Protein AF-A0A1D9LC52-F1 (afdb_monomer_lite)

pLDDT: mean 75.57, std 15.72, range [40.47, 97.75]

Structure (mmCIF, N/CA/C/O backbone):
data_AF-A0A1D9LC52-F1
#
_entry.id   AF-A0A1D9LC52-F1
#
loop_
_atom_site.group_PDB
_atom_site.id
_atom_site.type_symbol
_atom_site.label_atom_id
_atom_site.label_alt_id
_atom_site.label_comp_id
_atom_site.label_asym_id
_atom_site.label_entity_id
_atom_site.label_seq_id
_atom_site.pdbx_PDB_ins_code
_atom_site.Cartn_x
_atom_site.Cartn_y
_atom_site.Cartn_z
_atom_site.occupancy
_atom_site.B_iso_or_equiv
_atom_site.auth_seq_id
_atom_site.auth_comp_id
_atom_site.auth_asym_id
_atom_site.auth_atom_id
_atom_site.pdbx_PDB_model_num
ATOM 1 N N . MET A 1 1 ? 32.267 -0.295 -24.237 1.00 40.47 1 MET A N 1
ATOM 2 C CA . MET A 1 1 ? 31.781 0.027 -22.881 1.00 40.47 1 MET A CA 1
ATOM 3 C C . MET A 1 1 ? 30.298 0.299 -23.016 1.00 40.47 1 MET A C 1
ATOM 5 O O . MET A 1 1 ? 29.944 1.037 -23.922 1.00 40.47 1 MET A O 1
ATOM 9 N N . SER A 1 2 ? 29.444 -0.359 -22.236 1.00 44.84 2 SER A N 1
ATOM 10 C CA . SER A 1 2 ? 28.010 -0.056 -22.208 1.00 44.84 2 SER A CA 1
ATOM 11 C C . SER A 1 2 ? 27.821 1.276 -21.486 1.00 44.84 2 SER A C 1
ATOM 13 O O . SER A 1 2 ? 28.168 1.370 -20.308 1.00 44.84 2 SER A O 1
ATOM 15 N N . GLU A 1 3 ? 27.342 2.301 -22.184 1.00 54.25 3 GLU A N 1
ATOM 16 C CA . GLU A 1 3 ? 26.942 3.552 -21.539 1.00 54.25 3 GLU A CA 1
ATOM 17 C C . GLU A 1 3 ? 25.799 3.253 -20.554 1.00 54.25 3 GLU A C 1
ATOM 19 O O . GLU A 1 3 ? 24.853 2.544 -20.913 1.00 54.25 3 GLU A O 1
ATOM 24 N N . PRO A 1 4 ? 25.893 3.702 -19.291 1.00 54.44 4 PRO A N 1
ATOM 25 C CA . PRO A 1 4 ? 24.826 3.507 -18.327 1.00 54.44 4 PRO A CA 1
ATOM 26 C C . PRO A 1 4 ? 23.649 4.399 -18.724 1.00 54.44 4 PRO A C 1
ATOM 28 O O . PRO A 1 4 ? 23.706 5.618 -18.590 1.00 54.44 4 PRO A O 1
ATOM 31 N N . TYR A 1 5 ? 22.580 3.789 -19.226 1.00 56.09 5 TYR A N 1
ATOM 32 C CA . TYR A 1 5 ? 21.309 4.477 -19.419 1.00 56.09 5 TYR A CA 1
ATOM 33 C C . TYR A 1 5 ? 20.804 4.993 -18.066 1.00 56.09 5 TYR A C 1
ATOM 35 O O . TYR A 1 5 ? 20.662 4.210 -17.122 1.00 56.09 5 TYR A O 1
ATOM 43 N N . LEU A 1 6 ? 20.542 6.298 -17.958 1.00 60.00 6 LEU A N 1
ATOM 44 C CA . LEU A 1 6 ? 19.954 6.888 -16.761 1.00 60.00 6 LEU A CA 1
ATOM 45 C C . LEU A 1 6 ? 18.431 6.861 -16.922 1.00 60.00 6 LEU A C 1
ATOM 47 O O . LEU A 1 6 ? 17.854 7.527 -17.777 1.00 60.00 6 LEU A O 1
ATOM 51 N N . TYR A 1 7 ? 17.759 6.051 -16.114 1.00 64.31 7 TYR A N 1
ATOM 52 C CA . TYR A 1 7 ? 16.302 6.066 -16.038 1.00 64.31 7 TYR A CA 1
ATOM 53 C C . TYR A 1 7 ? 15.885 6.957 -14.873 1.00 64.31 7 TYR A C 1
ATOM 55 O O . TYR A 1 7 ? 16.354 6.757 -13.752 1.00 64.31 7 TYR A O 1
ATOM 63 N N . GLU A 1 8 ? 14.987 7.912 -15.116 1.00 67.88 8 GLU A N 1
ATOM 64 C CA . GLU A 1 8 ? 14.373 8.688 -14.036 1.00 67.88 8 GLU A CA 1
ATOM 65 C C . GLU A 1 8 ? 12.957 8.176 -13.760 1.00 67.88 8 GLU A C 1
ATOM 67 O O . GLU A 1 8 ? 12.157 7.958 -14.676 1.00 67.88 8 GLU A O 1
ATOM 72 N N . PHE A 1 9 ? 12.650 7.980 -12.475 1.00 75.44 9 PHE A N 1
ATOM 73 C CA . PHE A 1 9 ? 11.345 7.536 -11.993 1.00 75.44 9 PHE A CA 1
ATOM 74 C C . PHE A 1 9 ? 10.567 8.729 -11.433 1.00 75.44 9 PHE A C 1
ATOM 76 O O . PHE A 1 9 ? 10.908 9.290 -10.392 1.00 75.44 9 PHE A O 1
ATOM 83 N N . LEU A 1 10 ? 9.510 9.123 -12.132 1.00 71.31 10 LEU A N 1
ATOM 84 C CA . LEU A 1 10 ? 8.689 10.286 -11.816 1.00 71.31 10 LEU A CA 1
ATOM 85 C C . LEU A 1 10 ? 7.423 9.842 -11.087 1.00 71.31 10 LEU A C 1
ATOM 87 O O . LEU A 1 10 ? 6.560 9.194 -11.679 1.00 71.31 10 LEU A O 1
ATOM 91 N N . VAL A 1 11 ? 7.275 10.242 -9.824 1.00 76.19 11 VAL A N 1
ATOM 92 C CA . VAL A 1 11 ? 6.064 9.998 -9.024 1.00 76.19 11 VAL A CA 1
ATOM 93 C C . VAL A 1 11 ? 5.217 11.264 -8.971 1.00 76.19 11 VAL A C 1
ATOM 95 O O . VAL A 1 11 ? 5.698 12.334 -8.605 1.00 76.19 11 VAL A O 1
ATOM 98 N N . ARG A 1 12 ? 3.932 11.145 -9.309 1.00 68.94 12 ARG A N 1
ATOM 99 C CA . ARG A 1 12 ? 2.958 12.237 -9.231 1.00 68.94 12 ARG A CA 1
ATOM 100 C C . ARG A 1 12 ? 2.085 12.063 -7.996 1.00 68.94 12 ARG A C 1
ATOM 102 O O . ARG A 1 12 ? 1.341 11.092 -7.901 1.00 68.94 12 ARG A O 1
ATOM 109 N N . GLY A 1 13 ? 2.160 13.015 -7.071 1.00 57.62 13 GLY A N 1
ATOM 110 C CA . GLY A 1 13 ? 1.313 13.069 -5.879 1.00 57.62 13 GLY A CA 1
ATOM 111 C C . GLY A 1 13 ? 0.084 13.969 -6.041 1.00 57.62 13 GLY A C 1
ATOM 112 O O . GLY A 1 13 ? 0.033 14.835 -6.913 1.00 57.62 13 GLY A O 1
ATOM 113 N N . THR A 1 14 ? -0.892 13.771 -5.162 1.00 65.69 14 THR A N 1
ATOM 114 C CA . THR A 1 14 ? -2.066 14.617 -4.906 1.00 65.69 14 THR A CA 1
ATOM 115 C C . THR A 1 14 ? -2.318 14.667 -3.398 1.00 65.69 14 THR A C 1
ATOM 117 O O . THR A 1 14 ? -1.729 13.893 -2.645 1.00 65.69 14 THR A O 1
ATOM 120 N N . ALA A 1 15 ? -3.237 15.525 -2.947 1.00 67.31 15 ALA A N 1
ATOM 121 C CA . ALA A 1 15 ? -3.639 15.571 -1.538 1.00 67.31 15 ALA A CA 1
ATOM 122 C C . ALA A 1 15 ? -4.215 14.236 -1.014 1.00 67.31 15 ALA A C 1
ATOM 124 O O . ALA A 1 15 ? -4.201 14.005 0.190 1.00 67.31 15 ALA A O 1
ATOM 125 N N . ALA A 1 16 ? -4.693 13.357 -1.903 1.00 64.25 16 ALA A N 1
ATOM 126 C CA . ALA A 1 16 ? -5.237 12.042 -1.564 1.00 64.25 16 ALA A CA 1
ATOM 127 C C . ALA A 1 16 ? -4.212 10.892 -1.681 1.00 64.25 16 ALA A C 1
ATOM 129 O O . ALA A 1 16 ? -4.568 9.743 -1.433 1.00 64.25 16 ALA A O 1
ATOM 130 N N . GLY A 1 17 ? -2.960 11.171 -2.071 1.00 57.97 17 GLY A N 1
ATOM 131 C CA . GLY A 1 17 ? -1.910 10.160 -2.260 1.00 57.97 17 GLY A CA 1
ATOM 132 C C . GLY A 1 17 ? -1.279 10.176 -3.656 1.00 57.97 17 GLY A C 1
ATOM 133 O O . GLY A 1 17 ? -1.294 11.194 -4.349 1.00 57.97 17 GLY A O 1
ATOM 134 N N . ILE A 1 18 ? -0.690 9.052 -4.075 1.00 68.44 18 ILE A N 1
ATOM 135 C CA . ILE A 1 18 ? -0.015 8.916 -5.377 1.00 68.44 18 ILE A CA 1
ATOM 136 C C . ILE A 1 18 ? -1.060 8.787 -6.494 1.00 68.44 18 ILE A C 1
ATOM 138 O O . ILE A 1 18 ? -1.873 7.870 -6.489 1.00 68.44 18 ILE A O 1
ATOM 142 N N . ALA A 1 19 ? -1.010 9.691 -7.472 1.00 62.38 19 ALA A N 1
ATOM 143 C CA . ALA A 1 19 ? -1.892 9.709 -8.639 1.00 62.38 19 ALA A CA 1
ATOM 144 C C . ALA A 1 19 ? -1.291 9.038 -9.886 1.00 62.38 19 ALA A C 1
ATOM 146 O O . ALA A 1 19 ? -1.993 8.851 -10.876 1.00 62.38 19 ALA A O 1
ATOM 147 N N . GLY A 1 20 ? -0.003 8.684 -9.869 1.00 62.75 20 GLY A N 1
ATOM 148 C CA . GLY A 1 20 ? 0.619 7.875 -10.919 1.00 62.75 20 GLY A CA 1
ATOM 149 C C . GLY A 1 20 ? 2.143 7.914 -10.890 1.00 62.75 20 GLY A C 1
ATOM 150 O O . GLY A 1 20 ? 2.738 8.771 -10.237 1.00 62.75 20 GLY A O 1
ATOM 151 N N . ALA A 1 21 ? 2.774 7.009 -11.634 1.00 73.56 21 ALA A N 1
ATOM 152 C CA . ALA A 1 21 ? 4.221 6.964 -11.812 1.00 73.56 21 ALA A CA 1
ATOM 153 C C . ALA A 1 21 ? 4.581 6.785 -13.293 1.00 73.56 21 ALA A C 1
ATOM 155 O O . ALA A 1 21 ? 3.818 6.184 -14.048 1.00 73.56 21 ALA A O 1
ATOM 156 N N . HIS A 1 22 ? 5.707 7.355 -13.717 1.00 75.31 22 HIS A N 1
ATOM 157 C CA . HIS A 1 22 ? 6.237 7.228 -15.075 1.00 75.31 22 HIS 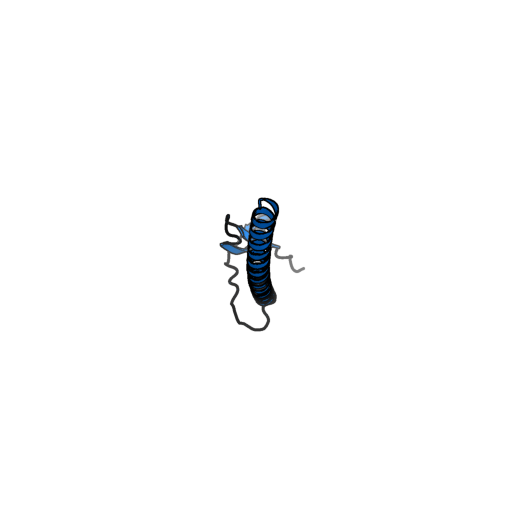A CA 1
ATOM 158 C C . HIS A 1 22 ? 7.742 6.964 -15.022 1.00 75.31 22 HIS A C 1
ATOM 160 O O . HIS A 1 22 ? 8.423 7.475 -14.137 1.00 75.31 22 HIS A O 1
ATOM 166 N N . VAL A 1 23 ? 8.259 6.215 -15.990 1.00 79.12 23 VAL A N 1
ATOM 167 C CA . VAL A 1 23 ? 9.696 6.120 -16.259 1.00 79.12 23 VAL A CA 1
ATOM 168 C C . VAL A 1 23 ? 9.995 6.940 -17.502 1.00 79.12 23 VAL A C 1
ATOM 170 O O . VAL A 1 23 ? 9.284 6.840 -18.506 1.00 79.12 23 VAL A O 1
ATOM 173 N N . ILE A 1 24 ? 11.043 7.754 -17.436 1.00 76.75 24 ILE A N 1
ATOM 174 C CA . ILE A 1 24 ? 11.633 8.387 -18.613 1.00 76.75 24 ILE A CA 1
ATOM 175 C C . ILE A 1 24 ? 13.037 7.839 -18.828 1.00 76.75 24 ILE A C 1
ATOM 177 O O . ILE A 1 24 ? 13.786 7.578 -17.887 1.00 76.75 24 ILE A O 1
ATOM 181 N N . TYR A 1 25 ? 13.379 7.673 -20.096 1.00 78.12 25 TYR A N 1
ATOM 182 C CA . TYR A 1 25 ? 14.749 7.454 -20.521 1.00 78.12 25 TYR A CA 1
ATOM 183 C C . TYR A 1 25 ? 15.463 8.801 -20.603 1.00 78.12 25 TYR A C 1
ATOM 185 O O . TYR A 1 25 ? 14.953 9.711 -21.261 1.00 78.12 25 TYR A O 1
ATOM 193 N N . ALA A 1 26 ? 16.634 8.908 -19.985 1.00 74.56 26 ALA A N 1
ATOM 194 C CA . ALA A 1 26 ? 17.570 9.998 -20.187 1.00 74.56 26 ALA A CA 1
ATOM 195 C C . ALA A 1 26 ? 18.954 9.411 -20.495 1.00 74.56 26 ALA A C 1
ATOM 197 O O . ALA A 1 26 ? 19.504 8.615 -19.737 1.00 74.56 26 ALA A O 1
ATOM 198 N N . ALA A 1 27 ? 19.542 9.792 -21.620 1.00 74.38 27 ALA A N 1
ATOM 199 C CA . ALA A 1 27 ? 20.915 9.410 -21.922 1.00 74.38 27 ALA A CA 1
ATOM 200 C C . ALA A 1 27 ? 21.670 10.559 -22.560 1.00 74.38 27 ALA A C 1
ATOM 202 O O . ALA A 1 27 ? 21.090 11.409 -23.234 1.00 74.38 27 ALA A O 1
ATOM 203 N N . GLU A 1 28 ? 22.982 10.567 -22.369 1.00 78.25 28 GLU A N 1
ATOM 204 C CA . GLU A 1 28 ? 23.845 11.416 -23.171 1.00 78.25 28 GLU A CA 1
ATOM 205 C C . GLU A 1 28 ? 23.965 10.816 -24.570 1.00 78.25 28 GLU A C 1
ATOM 207 O O . GLU A 1 28 ? 24.490 9.722 -24.750 1.00 78.25 28 GLU A O 1
ATOM 212 N N . ALA A 1 29 ? 23.476 11.539 -25.570 1.00 76.12 29 ALA A N 1
ATOM 213 C CA . ALA A 1 29 ? 23.712 11.229 -26.964 1.00 76.12 29 ALA A CA 1
ATOM 214 C C . ALA A 1 29 ? 24.852 12.103 -27.482 1.00 76.12 29 ALA A C 1
ATOM 216 O O . ALA A 1 29 ? 24.832 13.335 -27.372 1.00 76.12 29 ALA A O 1
ATOM 217 N N . LYS A 1 30 ? 25.862 11.458 -28.066 1.00 83.19 30 LYS A N 1
ATOM 218 C CA . LYS A 1 30 ? 26.983 12.148 -28.696 1.00 83.19 30 LYS A CA 1
ATOM 219 C C . LYS A 1 30 ? 26.708 12.343 -30.179 1.00 83.19 30 LYS A C 1
ATOM 221 O O . LYS A 1 30 ? 26.503 11.381 -30.918 1.00 83.19 30 LYS A O 1
ATOM 226 N N . ASN A 1 31 ? 26.759 13.589 -30.637 1.00 79.62 31 ASN A N 1
ATOM 227 C CA . ASN A 1 31 ? 26.659 13.887 -32.057 1.00 79.62 31 ASN A CA 1
ATOM 228 C C . ASN A 1 31 ? 27.873 13.293 -32.794 1.00 79.62 31 ASN A C 1
ATOM 230 O O . ASN A 1 31 ? 29.016 13.668 -32.531 1.00 79.62 31 ASN A O 1
ATOM 234 N N . ALA A 1 32 ? 27.625 12.381 -33.735 1.00 82.00 32 ALA A N 1
ATOM 235 C CA . ALA A 1 32 ? 28.679 11.677 -34.467 1.00 82.00 32 ALA A CA 1
ATOM 236 C C . ALA A 1 32 ? 29.536 12.590 -35.371 1.00 82.00 32 ALA A C 1
ATOM 238 O O . ALA A 1 32 ? 30.643 12.210 -35.742 1.00 82.00 32 ALA A O 1
ATOM 239 N N . LEU A 1 33 ? 29.037 13.779 -35.725 1.00 84.81 33 LEU A N 1
ATOM 240 C CA . LEU A 1 33 ? 29.699 14.747 -36.606 1.00 84.81 33 LEU A CA 1
ATOM 241 C C . LEU A 1 33 ? 30.428 15.849 -35.828 1.00 84.81 33 LEU A C 1
ATOM 243 O O . LEU A 1 33 ? 31.529 16.231 -36.213 1.00 84.81 33 LEU A O 1
ATOM 247 N N . THR A 1 34 ? 29.832 16.371 -34.753 1.00 88.50 34 THR A N 1
ATOM 248 C CA . THR A 1 34 ? 30.403 17.495 -33.983 1.00 88.50 34 THR A CA 1
ATOM 249 C C . THR A 1 34 ? 31.107 17.058 -32.701 1.00 88.50 34 THR A C 1
ATOM 251 O O . THR A 1 34 ? 31.871 17.827 -32.128 1.00 88.50 34 THR A O 1
ATOM 254 N N . GLY A 1 35 ? 30.865 15.831 -32.235 1.00 85.50 35 GLY A N 1
ATOM 255 C CA . GLY A 1 35 ? 31.401 15.316 -30.977 1.00 85.50 35 GLY A CA 1
ATOM 256 C C . GLY A 1 35 ? 30.769 15.918 -29.719 1.00 85.50 35 GLY A C 1
ATOM 257 O O . GLY A 1 35 ? 31.171 15.537 -28.621 1.00 85.50 35 GLY A O 1
ATOM 258 N N . GLU A 1 36 ? 29.796 16.820 -29.858 1.00 88.19 36 GLU A N 1
ATOM 259 C CA . GLU A 1 36 ? 29.064 17.411 -28.736 1.00 88.19 36 GLU A CA 1
ATOM 260 C C . GLU A 1 36 ? 28.148 16.373 -28.070 1.00 88.19 36 GLU A C 1
ATOM 262 O O . GLU A 1 36 ? 27.410 15.666 -28.761 1.00 88.19 36 GLU A O 1
ATOM 267 N N . SER A 1 37 ? 28.163 16.313 -26.735 1.00 81.88 37 SER A N 1
ATOM 268 C CA . SER A 1 37 ? 27.189 15.545 -25.950 1.00 81.88 37 SER A CA 1
ATOM 269 C C . SER A 1 37 ? 25.952 16.393 -25.666 1.00 81.88 37 SER A C 1
ATOM 271 O O . SER A 1 37 ? 26.061 17.549 -25.250 1.00 81.88 37 SER A O 1
ATOM 273 N N . ARG A 1 38 ? 24.766 15.814 -25.854 1.00 81.44 38 ARG A N 1
ATOM 274 C CA . ARG A 1 38 ? 23.487 16.386 -25.416 1.00 81.44 38 ARG A CA 1
ATOM 275 C C . ARG A 1 38 ? 22.688 15.334 -24.664 1.00 81.44 38 ARG A C 1
ATOM 277 O O . ARG A 1 38 ? 22.711 14.169 -25.034 1.00 81.44 38 ARG A O 1
ATOM 284 N N . ALA A 1 39 ? 21.958 15.752 -23.635 1.00 76.31 39 ALA A N 1
ATOM 285 C CA . ALA A 1 39 ? 20.990 14.879 -22.986 1.00 76.31 39 ALA A CA 1
ATOM 286 C C . ALA A 1 39 ? 19.778 14.690 -23.913 1.00 76.31 39 ALA A C 1
ATOM 288 O O . ALA A 1 39 ? 19.082 15.654 -24.239 1.00 76.31 39 ALA A O 1
ATOM 289 N N . GLU A 1 40 ? 19.534 13.455 -24.338 1.00 76.56 40 GLU A N 1
ATOM 290 C CA . GLU A 1 40 ? 18.308 13.046 -25.012 1.00 76.56 40 GLU A CA 1
ATOM 291 C C . GLU A 1 40 ? 17.351 12.450 -23.986 1.00 76.56 40 GLU A C 1
ATOM 293 O O . GLU A 1 40 ? 17.700 11.536 -23.237 1.00 76.56 40 GLU A O 1
ATOM 298 N N . THR A 1 41 ? 16.130 12.981 -23.960 1.00 78.62 41 THR A N 1
ATOM 299 C CA . THR A 1 41 ? 15.048 12.471 -23.119 1.00 78.62 41 THR A CA 1
ATOM 300 C C . THR A 1 41 ? 13.988 11.810 -23.988 1.00 78.62 41 THR A C 1
ATOM 302 O O . THR A 1 41 ? 13.531 12.366 -24.989 1.00 78.62 41 THR A O 1
ATOM 305 N N . GLY A 1 42 ? 13.626 10.582 -23.624 1.00 76.31 42 GLY A N 1
ATOM 306 C CA . GLY A 1 42 ? 12.561 9.826 -24.269 1.00 76.31 42 GLY A CA 1
ATOM 307 C C . GLY A 1 42 ? 11.173 10.259 -23.796 1.00 76.31 42 GLY A C 1
ATOM 308 O O . GLY A 1 42 ? 11.016 11.038 -22.855 1.00 76.31 42 GLY A O 1
ATOM 309 N N . MET A 1 43 ? 10.137 9.715 -24.434 1.00 75.50 43 MET A N 1
ATOM 310 C CA . MET A 1 43 ? 8.758 9.910 -23.979 1.00 75.50 43 MET A CA 1
ATOM 311 C C . MET A 1 43 ? 8.533 9.235 -22.622 1.00 75.50 43 MET A C 1
ATOM 313 O O . MET A 1 43 ? 8.989 8.113 -22.401 1.00 75.50 43 MET A O 1
ATOM 317 N N . ALA A 1 44 ? 7.789 9.898 -21.735 1.00 74.38 44 ALA A N 1
ATOM 318 C CA . ALA A 1 44 ? 7.391 9.324 -20.454 1.00 74.38 44 ALA A CA 1
ATOM 319 C C . ALA A 1 44 ? 6.483 8.111 -20.660 1.00 74.38 44 ALA A C 1
ATOM 321 O O . ALA A 1 44 ? 5.423 8.215 -21.280 1.00 74.38 44 ALA A O 1
ATOM 322 N N . GLN A 1 45 ? 6.892 6.970 -20.112 1.00 69.38 45 GLN A N 1
ATOM 323 C CA . GLN A 1 45 ? 6.124 5.734 -20.150 1.00 69.38 45 GLN A CA 1
ATOM 324 C C . GLN A 1 45 ? 5.431 5.531 -18.802 1.00 69.38 45 GLN A C 1
ATOM 326 O O . GLN A 1 45 ? 6.097 5.604 -17.767 1.00 69.38 45 GLN A O 1
ATOM 331 N N . PRO A 1 46 ? 4.106 5.311 -18.773 1.00 66.62 46 PRO A N 1
ATOM 332 C CA . PRO A 1 46 ? 3.399 5.081 -17.525 1.00 66.62 46 PRO A CA 1
ATOM 333 C C . PRO A 1 46 ? 3.881 3.777 -16.892 1.00 66.62 46 PRO A C 1
ATOM 335 O O . PRO A 1 46 ? 3.932 2.731 -17.538 1.00 66.62 46 PRO A O 1
ATOM 338 N N . VAL A 1 47 ? 4.190 3.838 -15.603 1.00 69.44 47 VAL A N 1
ATOM 339 C CA . VAL A 1 47 ? 4.442 2.652 -14.790 1.00 69.44 47 VAL A CA 1
ATOM 340 C C . VAL A 1 47 ? 3.077 2.145 -14.367 1.00 69.44 47 VAL A C 1
ATOM 342 O O . VAL A 1 47 ? 2.512 2.569 -13.359 1.00 69.44 47 VAL A O 1
ATOM 345 N N . ALA A 1 48 ? 2.502 1.286 -15.199 1.00 57.06 48 ALA A N 1
ATOM 346 C CA . ALA A 1 48 ? 1.340 0.528 -14.792 1.00 57.06 48 ALA A CA 1
ATOM 347 C C . ALA A 1 48 ? 1.808 -0.541 -13.802 1.00 57.06 48 ALA A C 1
ATOM 349 O O . ALA A 1 48 ? 2.622 -1.398 -14.139 1.00 57.06 48 ALA A O 1
ATOM 350 N N . LEU A 1 49 ? 1.263 -0.510 -12.588 1.00 54.50 49 LEU A N 1
ATOM 351 C CA . LEU A 1 49 ? 1.184 -1.715 -11.774 1.00 54.50 49 LEU A CA 1
ATOM 352 C C . LEU A 1 49 ? 0.259 -2.655 -12.551 1.00 54.50 49 LEU A C 1
ATOM 354 O O . LEU A 1 49 ? -0.960 -2.484 -12.522 1.00 54.50 49 LEU A O 1
ATOM 358 N N . VAL A 1 50 ? 0.819 -3.594 -13.314 1.00 53.38 50 VAL A N 1
ATOM 359 C CA . VAL A 1 50 ? 0.025 -4.690 -13.873 1.00 53.38 50 VAL A CA 1
ATOM 360 C C . VAL A 1 50 ? -0.366 -5.558 -12.685 1.00 53.38 50 VAL A C 1
ATOM 362 O O . VAL A 1 50 ? 0.367 -6.452 -12.273 1.00 53.38 50 VAL A O 1
ATOM 365 N N . ALA A 1 51 ? -1.491 -5.220 -12.058 1.00 47.25 51 ALA A N 1
ATOM 366 C CA . ALA A 1 51 ? -2.005 -5.966 -10.926 1.00 47.25 51 ALA A CA 1
ATOM 367 C C . ALA A 1 51 ? -2.200 -7.434 -11.344 1.00 47.25 51 ALA A C 1
ATOM 369 O O . ALA A 1 51 ? -2.958 -7.720 -12.271 1.00 47.25 51 ALA A O 1
ATOM 370 N N . GLY A 1 52 ? -1.515 -8.355 -10.660 1.00 47.75 52 GLY A N 1
ATOM 371 C CA . GLY A 1 52 ? -1.760 -9.795 -10.776 1.00 47.75 52 GLY A CA 1
ATOM 372 C C . GLY A 1 52 ? -0.816 -10.603 -11.673 1.00 47.75 52 GLY A C 1
ATOM 373 O O . GLY A 1 52 ? -1.065 -11.794 -11.845 1.00 47.75 52 GLY A O 1
ATOM 374 N N . ALA A 1 53 ? 0.263 -10.031 -12.219 1.00 44.91 53 ALA A N 1
ATOM 375 C CA . ALA A 1 53 ? 1.325 -10.838 -12.828 1.00 44.91 53 ALA A CA 1
ATOM 376 C C . ALA A 1 53 ? 2.322 -11.292 -11.747 1.00 44.91 53 ALA A C 1
ATOM 378 O O . ALA A 1 53 ? 2.928 -10.465 -11.071 1.00 44.91 53 ALA A O 1
ATOM 379 N N . ALA A 1 54 ? 2.488 -12.605 -11.566 1.00 44.88 54 ALA A N 1
ATOM 380 C CA . ALA A 1 54 ? 3.472 -13.138 -10.628 1.00 44.88 54 ALA A CA 1
ATOM 381 C C . ALA A 1 54 ? 4.890 -12.710 -11.046 1.00 44.88 54 ALA A C 1
ATOM 383 O O . ALA A 1 54 ? 5.300 -12.977 -12.176 1.00 44.88 54 ALA A O 1
ATOM 384 N N . GLY A 1 55 ? 5.635 -12.087 -10.126 1.00 47.19 55 GLY A N 1
ATOM 385 C CA . GLY A 1 55 ? 7.024 -11.674 -10.350 1.00 47.19 55 GLY A CA 1
ATOM 386 C C . GLY A 1 55 ? 7.265 -10.167 -10.472 1.00 47.19 55 GLY A C 1
ATOM 387 O O . GLY A 1 55 ? 8.387 -9.796 -10.799 1.00 47.19 55 GLY A O 1
ATOM 388 N N . GLU A 1 56 ? 6.274 -9.313 -10.184 1.00 53.81 56 GLU A N 1
ATOM 389 C CA . GLU A 1 56 ? 6.403 -7.846 -10.197 1.00 53.81 56 GLU A CA 1
ATOM 390 C C . GLU A 1 56 ? 6.512 -7.280 -8.761 1.00 53.81 56 GLU A C 1
ATOM 392 O O . GLU A 1 56 ? 5.491 -6.983 -8.129 1.00 53.81 56 GLU A O 1
ATOM 397 N N . PRO A 1 57 ? 7.731 -7.068 -8.215 1.00 59.31 57 PRO A N 1
ATOM 398 C CA . PRO A 1 57 ? 7.937 -6.863 -6.776 1.00 59.31 57 PRO A CA 1
ATOM 399 C C . PRO A 1 57 ? 7.248 -5.613 -6.223 1.00 59.31 57 PRO A C 1
ATOM 401 O O . PRO A 1 57 ? 6.810 -5.594 -5.077 1.00 59.31 57 PRO A O 1
ATOM 404 N N . LEU A 1 58 ? 7.133 -4.557 -7.034 1.00 59.75 58 LEU A N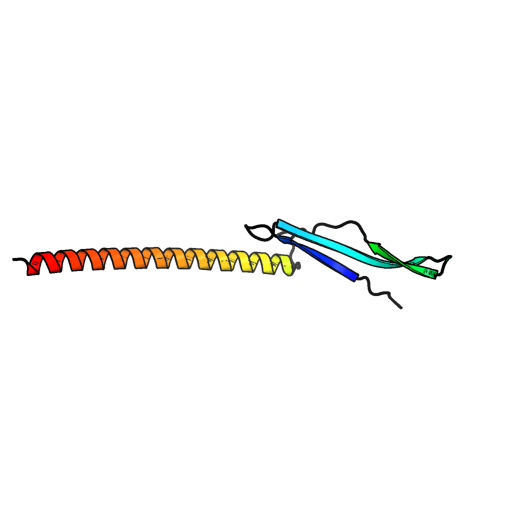 1
ATOM 405 C CA . LEU A 1 58 ? 6.459 -3.319 -6.635 1.00 59.75 58 LEU A CA 1
ATOM 406 C C . LEU A 1 58 ? 4.933 -3.476 -6.589 1.00 59.75 58 LEU A C 1
ATOM 408 O O . LEU A 1 58 ? 4.296 -2.888 -5.717 1.00 59.75 58 LEU A O 1
ATOM 412 N N . GLY A 1 59 ? 4.362 -4.285 -7.489 1.00 59.28 59 GLY A N 1
ATOM 413 C CA . GLY A 1 59 ? 2.947 -4.668 -7.476 1.00 59.28 59 GLY A CA 1
ATOM 414 C C . GLY A 1 59 ? 2.582 -5.416 -6.208 1.00 59.28 59 GLY A C 1
ATOM 415 O O . GLY A 1 59 ? 1.638 -5.040 -5.510 1.00 59.28 59 GLY A O 1
ATOM 416 N N . ASP A 1 60 ? 3.399 -6.408 -5.877 1.00 60.16 60 ASP A N 1
ATOM 417 C CA . ASP A 1 60 ? 3.211 -7.247 -4.700 1.00 60.16 60 ASP A CA 1
ATOM 418 C C . ASP A 1 60 ? 3.382 -6.448 -3.398 1.00 60.16 60 ASP A C 1
ATOM 420 O O . ASP A 1 60 ? 2.554 -6.558 -2.491 1.00 60.16 60 ASP A O 1
ATOM 424 N N . ILE A 1 61 ? 4.396 -5.574 -3.316 1.00 67.44 61 ILE A N 1
ATOM 425 C CA . ILE A 1 61 ? 4.603 -4.689 -2.158 1.00 67.44 61 ILE A CA 1
ATOM 426 C C . ILE A 1 61 ? 3.430 -3.715 -1.999 1.00 67.44 61 ILE A C 1
ATOM 428 O O . ILE A 1 61 ? 2.927 -3.549 -0.888 1.00 67.44 61 ILE A O 1
ATOM 432 N N . ALA A 1 62 ? 2.963 -3.086 -3.081 1.00 67.88 62 ALA A N 1
ATOM 433 C CA . ALA A 1 62 ? 1.835 -2.157 -3.019 1.00 67.88 62 ALA A CA 1
ATOM 434 C C . ALA A 1 62 ? 0.537 -2.858 -2.584 1.00 67.88 62 ALA A C 1
ATOM 436 O O . ALA A 1 62 ? -0.207 -2.326 -1.758 1.00 67.88 62 ALA A O 1
ATOM 437 N N . ALA A 1 63 ? 0.281 -4.068 -3.091 1.00 68.81 63 ALA A N 1
ATOM 438 C CA . ALA A 1 63 ? -0.861 -4.875 -2.676 1.00 68.81 63 ALA A CA 1
ATOM 439 C C . ALA A 1 63 ? -0.772 -5.264 -1.191 1.00 68.81 63 ALA A C 1
ATOM 441 O O . ALA A 1 63 ? -1.742 -5.086 -0.453 1.00 68.81 63 ALA A O 1
ATOM 442 N N . ALA A 1 64 ? 0.395 -5.726 -0.733 1.00 69.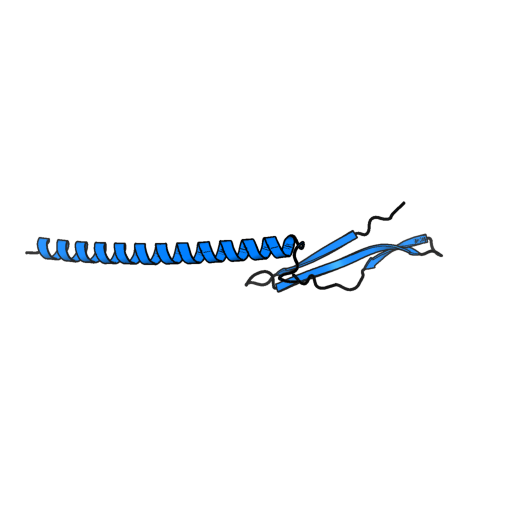62 64 ALA A N 1
ATOM 443 C CA . ALA A 1 64 ? 0.620 -6.086 0.664 1.00 69.62 64 ALA A CA 1
ATOM 444 C C . ALA A 1 64 ? 0.458 -4.884 1.610 1.00 69.62 64 ALA A C 1
ATOM 446 O O . ALA A 1 64 ? -0.192 -5.000 2.648 1.00 69.62 64 ALA A O 1
ATOM 447 N N . LEU A 1 65 ? 0.992 -3.715 1.238 1.00 75.00 65 LEU A N 1
ATOM 448 C CA . LEU A 1 65 ? 0.832 -2.479 2.008 1.00 75.00 65 LEU A CA 1
ATOM 449 C C . LEU A 1 65 ? -0.638 -2.066 2.119 1.00 75.00 65 LEU A C 1
ATOM 451 O O . LEU A 1 65 ? -1.088 -1.737 3.212 1.00 75.00 65 LEU A O 1
ATOM 455 N N . ASN A 1 66 ? -1.396 -2.132 1.022 1.00 74.69 66 ASN A N 1
ATOM 456 C CA . ASN A 1 66 ? -2.821 -1.798 1.036 1.00 74.69 66 ASN A CA 1
ATOM 457 C C . ASN A 1 66 ? -3.640 -2.760 1.906 1.00 74.69 66 ASN A C 1
ATOM 459 O O . ASN A 1 66 ? -4.512 -2.312 2.647 1.00 74.69 66 ASN A O 1
ATOM 463 N N . LEU A 1 67 ? -3.354 -4.065 1.851 1.00 78.06 67 LEU A N 1
ATOM 464 C CA . LEU A 1 67 ? -4.021 -5.055 2.703 1.00 78.06 67 LEU A CA 1
ATOM 465 C C . LEU A 1 67 ? -3.713 -4.824 4.187 1.00 78.06 67 LEU A C 1
ATOM 467 O O . LEU A 1 67 ? -4.627 -4.850 5.010 1.00 78.06 67 LEU A O 1
ATOM 471 N N . ASN A 1 68 ? -2.453 -4.540 4.523 1.00 80.69 68 ASN A N 1
ATOM 472 C CA . ASN A 1 68 ? -2.052 -4.232 5.896 1.00 80.69 68 ASN A CA 1
ATOM 473 C C . ASN A 1 68 ? -2.709 -2.943 6.402 1.00 80.69 68 ASN A C 1
ATOM 475 O O . ASN A 1 68 ? -3.230 -2.921 7.515 1.00 80.69 68 ASN A O 1
ATOM 479 N N . ALA A 1 69 ? -2.739 -1.895 5.575 1.00 81.94 69 ALA A N 1
ATOM 480 C CA . ALA A 1 69 ? -3.387 -0.634 5.919 1.00 81.94 69 ALA A CA 1
ATOM 481 C C . ALA A 1 69 ? -4.896 -0.813 6.147 1.00 81.94 69 ALA A C 1
ATOM 483 O O . ALA A 1 69 ? -5.443 -0.264 7.102 1.00 81.94 69 ALA A O 1
ATOM 484 N N . LEU A 1 70 ? -5.572 -1.610 5.312 1.00 89.31 70 LEU A N 1
ATOM 485 C CA . LEU A 1 70 ? -6.992 -1.911 5.495 1.00 89.31 70 LEU A CA 1
ATOM 486 C C . LEU A 1 70 ? -7.244 -2.668 6.808 1.00 89.31 70 LEU A C 1
ATOM 488 O O . LEU A 1 70 ? -8.135 -2.289 7.565 1.00 89.31 70 LEU A O 1
ATOM 492 N N . ALA A 1 71 ? -6.426 -3.680 7.111 1.00 91.19 71 ALA A N 1
ATOM 493 C CA . ALA A 1 71 ? -6.535 -4.441 8.354 1.00 91.19 71 ALA A CA 1
ATOM 494 C C . ALA A 1 71 ? -6.306 -3.563 9.600 1.00 91.19 71 ALA A C 1
ATOM 496 O O . ALA A 1 71 ? -7.012 -3.704 10.599 1.00 91.19 71 ALA A O 1
ATOM 497 N N . GLU A 1 72 ? -5.354 -2.627 9.542 1.00 94.50 72 GLU A N 1
ATOM 498 C CA . GLU A 1 72 ? -5.100 -1.677 10.628 1.00 94.50 72 GLU A CA 1
ATOM 499 C C . GLU A 1 72 ? -6.280 -0.717 10.834 1.00 94.50 72 GLU A C 1
ATOM 501 O O . GLU A 1 72 ? -6.716 -0.505 11.967 1.00 94.50 72 GLU A O 1
ATOM 506 N N . VAL A 1 73 ? -6.860 -0.192 9.750 1.00 93.44 73 VAL A N 1
ATOM 507 C CA . VAL A 1 73 ? -8.056 0.662 9.818 1.00 93.44 73 VAL A CA 1
ATOM 508 C C . VAL A 1 73 ? -9.234 -0.087 10.442 1.00 93.44 73 VAL A C 1
ATOM 510 O O . VAL A 1 73 ? -9.906 0.455 11.321 1.00 93.44 73 VAL A O 1
ATOM 513 N N . GLU A 1 74 ? -9.481 -1.333 10.036 1.00 95.62 74 GLU A N 1
ATOM 514 C CA . GLU A 1 74 ? -10.552 -2.155 10.608 1.00 95.62 74 GLU A CA 1
ATOM 515 C C . GLU A 1 74 ? -10.326 -2.431 12.102 1.00 95.62 74 GLU A C 1
ATOM 517 O O . GLU A 1 74 ? -11.260 -2.314 12.903 1.00 95.62 74 GLU A O 1
ATOM 522 N N . ALA A 1 75 ? -9.086 -2.723 12.505 1.00 95.94 75 ALA A N 1
ATOM 523 C CA . ALA A 1 75 ? -8.731 -2.930 13.907 1.00 95.94 75 ALA A CA 1
ATOM 524 C C . ALA A 1 75 ? -8.947 -1.661 14.749 1.00 95.94 75 ALA A C 1
ATOM 526 O O . ALA A 1 75 ? -9.564 -1.720 15.817 1.00 95.94 75 ALA A O 1
ATOM 527 N N . LEU A 1 76 ? -8.508 -0.498 14.257 1.00 96.94 76 LEU A N 1
ATOM 528 C CA . LEU A 1 76 ? -8.710 0.788 14.930 1.00 96.94 76 LEU A CA 1
ATOM 529 C C . LEU A 1 76 ? -10.200 1.132 15.062 1.00 96.94 76 LEU A C 1
ATOM 531 O O . LEU A 1 76 ? -10.639 1.600 16.113 1.00 96.94 76 LEU A O 1
ATOM 535 N N . GLN A 1 77 ? -11.010 0.845 14.041 1.00 97.44 77 GLN A N 1
ATOM 536 C CA . GLN A 1 77 ? -12.461 1.038 14.108 1.00 97.44 77 GLN A CA 1
ATOM 537 C C . GLN A 1 77 ? -13.125 0.147 15.164 1.00 97.44 77 GLN A C 1
ATOM 539 O O . GLN A 1 77 ? -14.042 0.592 15.857 1.00 97.44 77 GLN A O 1
ATOM 544 N N . GLN A 1 78 ? -12.677 -1.101 15.316 1.00 96.81 78 GLN A N 1
ATOM 545 C CA . GLN A 1 78 ? -13.175 -1.984 16.374 1.00 96.81 78 GLN A CA 1
ATOM 546 C C . GLN A 1 78 ? -12.777 -1.480 17.765 1.00 96.81 78 GLN A C 1
ATOM 548 O O . GLN A 1 78 ? -13.610 -1.475 18.674 1.00 96.81 78 GLN A O 1
ATOM 553 N N . GLN A 1 79 ? -11.542 -0.998 17.925 1.00 96.94 79 GLN A N 1
ATOM 554 C CA . GLN A 1 79 ? -11.077 -0.410 19.182 1.00 96.94 79 GLN A CA 1
ATOM 555 C C . GLN A 1 79 ? -11.880 0.837 19.566 1.00 96.94 79 GLN A C 1
ATOM 557 O O . GLN A 1 79 ? -12.277 0.961 20.724 1.00 96.94 79 GLN A O 1
ATOM 562 N N . LEU A 1 80 ? -12.173 1.723 18.608 1.00 97.75 80 LEU A N 1
ATOM 563 C CA . LEU A 1 80 ? -13.014 2.901 18.846 1.00 97.75 80 LEU A CA 1
ATOM 564 C C . LEU A 1 80 ? -14.409 2.506 19.338 1.00 97.75 80 LEU A C 1
ATOM 566 O O . LEU A 1 80 ? -14.842 2.990 20.379 1.00 97.75 80 LEU A O 1
ATOM 570 N N . LYS A 1 81 ? -15.069 1.551 18.670 1.00 97.19 81 LYS A N 1
ATOM 571 C CA . LYS A 1 81 ? -16.390 1.058 19.099 1.00 97.19 81 LYS A CA 1
ATOM 572 C C . LYS A 1 81 ? -16.374 0.488 20.518 1.00 97.19 81 LYS A C 1
ATOM 574 O O . LYS A 1 81 ? -17.307 0.723 21.281 1.00 97.19 81 LYS A O 1
ATOM 579 N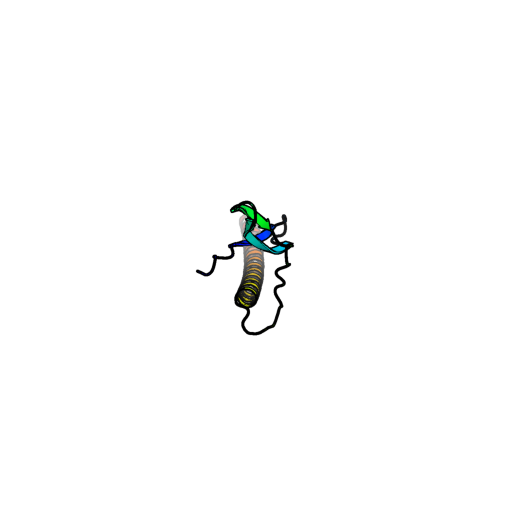 N . ALA A 1 82 ? -15.328 -0.256 20.876 1.00 96.94 82 ALA A N 1
ATOM 580 C CA . ALA A 1 82 ? -15.186 -0.806 22.221 1.00 96.94 82 ALA A CA 1
ATOM 581 C C . ALA A 1 82 ? -15.008 0.300 23.276 1.00 96.94 82 ALA A C 1
ATOM 583 O O . ALA A 1 82 ? -15.634 0.247 24.335 1.00 96.94 82 ALA A O 1
ATOM 584 N N . ARG A 1 83 ? -14.200 1.324 22.977 1.00 96.31 83 ARG A N 1
ATOM 585 C CA . ARG A 1 83 ? -13.981 2.463 23.881 1.00 96.31 83 ARG A CA 1
ATOM 586 C C . ARG A 1 83 ? -15.220 3.334 24.035 1.00 96.31 83 ARG A C 1
ATOM 588 O O . ARG A 1 83 ? -15.514 3.757 25.148 1.00 96.31 83 ARG A O 1
ATOM 595 N N . ASP A 1 84 ? -15.980 3.541 22.966 1.00 97.56 84 ASP A N 1
ATOM 596 C CA . ASP A 1 84 ? -17.251 4.265 23.033 1.00 97.56 84 ASP A CA 1
ATOM 597 C C . ASP A 1 84 ? -18.261 3.550 23.941 1.00 97.56 84 ASP A C 1
ATOM 599 O O . ASP A 1 84 ? -18.944 4.201 24.734 1.00 97.56 84 ASP A O 1
ATOM 603 N N . ALA A 1 85 ? -18.321 2.215 23.884 1.00 96.31 85 ALA A N 1
ATOM 604 C CA . ALA A 1 85 ? -19.173 1.423 24.770 1.00 96.31 85 ALA A CA 1
ATOM 605 C C . ALA A 1 85 ? -18.741 1.534 26.244 1.00 96.31 85 ALA A C 1
ATOM 607 O O . ALA A 1 85 ? -19.585 1.728 27.117 1.00 96.31 85 ALA A O 1
ATOM 608 N N . GLU A 1 86 ? -17.436 1.473 26.520 1.00 97.19 86 GLU A N 1
ATOM 609 C CA . GLU A 1 86 ? -16.882 1.644 27.870 1.00 97.19 86 GLU A CA 1
ATOM 610 C C . GLU A 1 86 ? -17.168 3.047 28.429 1.00 97.19 86 GLU A C 1
ATOM 612 O O . GLU A 1 86 ? -17.611 3.192 29.567 1.00 97.19 86 GLU A O 1
ATOM 617 N N . ILE A 1 87 ? -16.989 4.094 27.617 1.00 97.12 87 ILE A N 1
ATOM 618 C CA . ILE A 1 87 ? -17.310 5.474 28.007 1.00 97.12 87 ILE A CA 1
ATOM 619 C C . ILE A 1 87 ? -18.808 5.626 28.287 1.00 97.12 87 ILE A C 1
ATOM 621 O O . ILE A 1 87 ? -19.183 6.312 29.241 1.00 97.12 87 ILE A O 1
ATOM 625 N N . ALA A 1 88 ? -19.672 5.019 27.470 1.00 96.69 88 ALA A N 1
ATOM 626 C CA . ALA A 1 88 ? -21.115 5.058 27.681 1.00 96.69 88 ALA A CA 1
ATOM 627 C C . ALA A 1 88 ? -21.516 4.384 29.003 1.00 96.69 88 ALA A C 1
ATOM 629 O O . ALA A 1 88 ? -22.302 4.959 29.759 1.00 96.69 88 ALA A O 1
ATOM 630 N N . ASP A 1 89 ? -20.935 3.223 29.312 1.00 96.69 89 ASP A N 1
ATOM 631 C CA . ASP A 1 89 ? -21.180 2.512 30.567 1.00 96.69 89 ASP A CA 1
ATOM 632 C C . ASP A 1 89 ? -20.685 3.312 31.783 1.00 96.69 89 ASP A C 1
ATOM 634 O O . ASP A 1 89 ? -21.447 3.570 32.714 1.00 96.69 89 ASP A O 1
ATOM 638 N N . LEU A 1 90 ? -19.452 3.829 31.740 1.00 95.94 90 LEU A N 1
ATOM 639 C CA . LEU A 1 90 ? -18.902 4.670 32.809 1.00 95.94 90 LEU A CA 1
ATOM 640 C C . LEU A 1 90 ? -19.737 5.937 33.044 1.00 95.94 90 LEU A C 1
ATOM 642 O O . LEU A 1 90 ? -19.942 6.346 34.188 1.00 95.94 90 LEU A O 1
ATOM 646 N N . ARG A 1 91 ? -20.265 6.554 31.978 1.00 96.00 91 ARG A N 1
ATOM 647 C CA . ARG A 1 91 ? -21.189 7.694 32.094 1.00 96.00 91 ARG A CA 1
ATOM 648 C C . ARG A 1 91 ? -22.501 7.300 32.769 1.00 96.00 91 ARG A C 1
ATOM 650 O O . ARG A 1 91 ? -22.995 8.071 33.591 1.00 96.00 91 ARG A O 1
ATOM 657 N N . ALA A 1 92 ? -23.049 6.126 32.459 1.00 94.81 92 ALA A N 1
ATOM 658 C CA . ALA A 1 92 ? -24.254 5.618 33.112 1.00 94.81 92 ALA A CA 1
ATOM 659 C C . ALA A 1 92 ? -24.010 5.324 34.602 1.00 94.81 92 ALA A C 1
ATOM 661 O O . ALA A 1 92 ? -24.815 5.715 35.448 1.00 94.81 92 ALA A O 1
ATOM 662 N N . GLN A 1 93 ? -22.874 4.711 34.942 1.00 94.69 93 GLN A N 1
ATOM 663 C CA . GLN A 1 93 ? -22.480 4.468 36.332 1.00 94.69 93 GLN A CA 1
ATOM 664 C C . GLN A 1 93 ? -22.318 5.776 37.116 1.00 94.69 93 GLN A C 1
ATOM 666 O O . GLN A 1 93 ? -22.837 5.892 38.227 1.00 94.69 93 GLN A O 1
ATOM 671 N N . LEU A 1 94 ? -21.650 6.777 36.531 1.00 93.81 9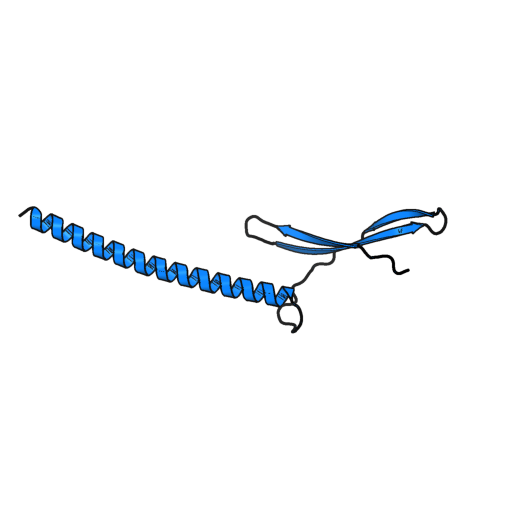4 LEU A N 1
ATOM 672 C CA . LEU A 1 94 ? -21.473 8.086 37.158 1.00 93.81 94 LEU A CA 1
ATOM 673 C C . LEU A 1 94 ? -22.817 8.782 37.404 1.00 93.81 94 LEU A C 1
ATOM 675 O O . LEU A 1 94 ? -23.026 9.313 38.491 1.00 93.81 94 LEU A O 1
ATOM 679 N N . ALA A 1 95 ? -23.726 8.755 36.424 1.00 93.31 95 ALA A N 1
ATOM 680 C CA . ALA A 1 95 ? -25.066 9.319 36.568 1.00 93.31 95 ALA A CA 1
ATOM 681 C C . ALA A 1 95 ? -25.851 8.639 37.700 1.00 93.31 95 ALA A C 1
AT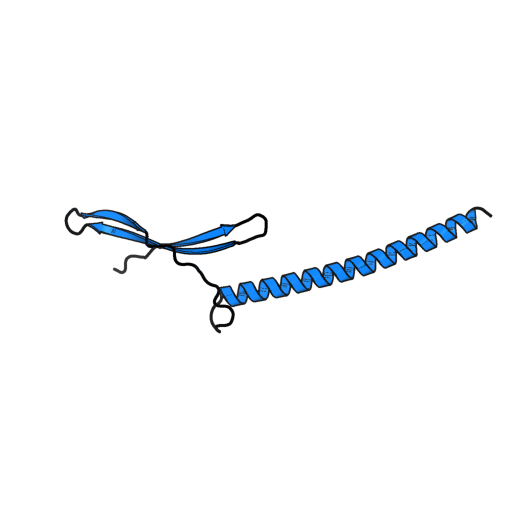OM 683 O O . ALA A 1 95 ? -26.462 9.322 38.515 1.00 93.31 95 ALA A O 1
ATOM 684 N N . ASN A 1 96 ? -25.778 7.309 37.798 1.00 90.88 96 ASN A N 1
ATOM 685 C CA . ASN A 1 96 ? -26.431 6.565 38.873 1.00 90.88 96 ASN A CA 1
ATOM 686 C C . ASN A 1 96 ? -25.836 6.911 40.249 1.00 90.88 96 ASN A C 1
ATOM 688 O O . ASN A 1 96 ? -26.583 7.157 41.199 1.00 90.88 96 ASN A O 1
ATOM 692 N N . ALA A 1 97 ? -24.506 6.985 40.359 1.00 89.31 97 ALA A N 1
ATOM 693 C CA . ALA A 1 97 ? -23.817 7.312 41.606 1.00 89.31 97 ALA A CA 1
ATOM 694 C C . ALA A 1 97 ? -24.138 8.731 42.109 1.00 89.31 97 ALA A C 1
ATOM 696 O O . ALA A 1 97 ? -24.340 8.928 43.309 1.00 89.31 97 ALA A O 1
ATOM 697 N N . THR A 1 98 ? -24.242 9.716 41.210 1.00 87.38 98 THR A N 1
ATOM 698 C CA . THR A 1 98 ? -24.623 11.086 41.585 1.00 87.38 98 THR A CA 1
ATOM 699 C C . THR A 1 98 ? -26.085 11.192 42.013 1.00 87.38 98 THR A C 1
ATOM 701 O O . THR A 1 98 ? -26.368 11.925 42.958 1.00 87.38 98 THR A O 1
ATOM 704 N N . THR A 1 99 ? -27.007 10.431 41.412 1.00 79.00 99 THR A N 1
ATOM 705 C CA . THR A 1 99 ? -28.403 10.368 41.890 1.00 79.00 99 THR A CA 1
ATOM 706 C C . THR A 1 99 ? -28.545 9.727 43.269 1.00 79.00 99 THR A C 1
ATOM 708 O O . THR A 1 99 ? -29.337 10.212 44.069 1.00 79.00 99 THR A O 1
ATOM 711 N N . VAL A 1 100 ? -27.784 8.670 43.577 1.00 71.56 100 VAL A N 1
ATOM 712 C CA . VAL A 1 100 ? -27.838 8.006 44.896 1.00 71.56 100 VAL A CA 1
ATOM 713 C C . VAL A 1 100 ? -27.256 8.894 46.000 1.00 71.56 100 VAL A C 1
ATOM 715 O O . VAL A 1 100 ? -27.771 8.889 47.109 1.00 71.56 100 VAL A O 1
ATOM 718 N N . SER A 1 101 ? -26.217 9.683 45.710 1.00 66.31 101 SER A N 1
ATOM 719 C CA . SER A 1 101 ? -25.607 10.589 46.697 1.00 66.31 101 SER A CA 1
ATOM 720 C C . SER A 1 101 ? -26.452 11.833 47.022 1.00 66.31 101 SER A C 1
ATOM 722 O O . SER A 1 101 ? -26.091 12.570 47.938 1.00 66.31 101 SER A O 1
ATOM 724 N N . ALA A 1 102 ? -27.505 12.120 46.250 1.00 60.59 102 ALA A N 1
ATOM 725 C CA . ALA A 1 102 ? -28.355 13.304 46.413 1.00 60.59 102 ALA A CA 1
ATOM 726 C C . ALA A 1 102 ? -29.667 13.037 47.190 1.00 60.59 102 ALA A C 1
ATOM 728 O O . ALA A 1 102 ? -30.460 13.964 47.364 1.00 60.59 102 ALA A O 1
ATOM 729 N N . LEU A 1 103 ? -29.887 11.790 47.627 1.00 53.38 103 LEU A N 1
ATOM 730 C CA . LEU A 1 103 ? -30.995 11.314 48.471 1.00 53.38 103 LEU A CA 1
ATOM 731 C C . LEU A 1 103 ? -30.529 11.135 49.921 1.00 53.38 103 LEU A C 1
ATOM 733 O O . LEU A 1 103 ? -31.364 11.377 50.820 1.00 53.38 103 LEU A O 1
#

Sequence (103 aa):
MSEPYLYEFLVRGTAAGIAGAHVIYAAEAKNALTGESRAETGMAQPVALVAGAAGEPLGDIAAALNLNALAEVEALQQQLKARDAEIADLRAQLANATTVSAL

Foldseek 3Di:
DDFDWDKDKDWDADPVGTPFIWIKTWDFDADPPPRDTDIDIDDTHTPDLPAPDPPDVVNVVVVVVVVVVVVVVVVVVVVVVVVVVVVVVVVVVVVVVVVVVVD

Radius of gyration: 28.92 Å; chains: 1; bounding box: 63×31×85 Å

Organism: NCBI:txid1108595

Secondary structure (DSSP, 8-state):
-----EEEEEEEEETTEEEEEEEEEEEEEEPTTT--EEEEEPPPEE----TT-TT-HHHHHHHHHHHHHHHHHHHHHHHHHHHHHHHHHHHHHHHHHHHHTT-